Protein AF-I6YVG3-F1 (afdb_monomer)

Sequence (110 aa):
MGGIIFWAIVRTAVLIPALWLLYGMMEYRYWWWLGIISIYGIIIYPATIQYRMFREKNQKIIEDTLCSSCRYFDESAVLCTKYDEHPTLEYLPCNGIDWELKEISYEKTN

Organism: Melioribacter roseus (strain DSM 23840 / JCM 17771 / VKM B-2668 / P3M-2) (NCBI:txid1191523)

Foldseek 3Di:
DVVLVVQLVVLVVVLVVVLVVCPVVDDPVVSVVCVVVSCCVRRVVVSVVVQVVVCVVCVCVCPVDPLVQALQADSSQCARNVQRDRDDPVDDVVNCPPGDGNPPPPPDPD

pLDDT: mean 77.61, std 10.27, range [37.94, 92.19]

Radius of gyration: 21.25 Å; Cα contacts (8 Å, |Δi|>4): 79; chains: 1; bounding box: 42×30×65 Å

Secondary structure (DSSP, 8-state):
-HHHHHHHHHHHHHHHHHHHHHHTTS-HHHHHHHHHHHHIIIIIHHHHHHHHHHHHHHHHHHHHSGGGGBTTEETTTTEETTTTB---SS--GGGGTT--B---------

Structure (mmCIF, N/CA/C/O backbone):
data_AF-I6YVG3-F1
#
_entry.id   AF-I6YVG3-F1
#
loop_
_atom_site.group_PDB
_atom_site.id
_atom_site.type_symbol
_atom_site.label_atom_id
_atom_site.label_alt_id
_atom_site.label_comp_id
_atom_site.label_asym_id
_atom_site.label_entity_id
_atom_site.label_seq_id
_atom_site.pdbx_PDB_ins_code
_atom_site.Cartn_x
_atom_site.Cartn_y
_atom_site.Cartn_z
_atom_site.occupancy
_atom_site.B_iso_or_equiv
_atom_site.auth_seq_id
_atom_site.auth_comp_id
_atom_site.auth_asym_id
_atom_site.auth_atom_id
_atom_site.pdbx_PDB_model_num
ATOM 1 N N . MET A 1 1 ? -5.496 -5.094 3.075 1.00 60.47 1 MET A N 1
ATOM 2 C CA . MET A 1 1 ? -4.106 -5.238 2.568 1.00 60.47 1 MET A CA 1
ATOM 3 C C . MET A 1 1 ? -3.966 -6.149 1.338 1.00 60.47 1 MET A C 1
ATOM 5 O O . MET A 1 1 ? -3.371 -5.718 0.356 1.00 60.47 1 MET A O 1
ATOM 9 N N . GLY A 1 2 ? -4.521 -7.373 1.332 1.00 65.56 2 GLY A N 1
ATOM 10 C CA . GLY A 1 2 ? -4.264 -8.374 0.273 1.00 65.56 2 GLY A CA 1
ATOM 11 C C . GLY A 1 2 ? -4.602 -7.959 -1.169 1.00 65.56 2 GLY A C 1
ATOM 12 O O . GLY A 1 2 ? -3.834 -8.253 -2.080 1.00 65.56 2 GLY A O 1
ATOM 13 N N . GLY A 1 3 ? -5.689 -7.210 -1.388 1.00 72.25 3 GLY A N 1
ATOM 14 C CA . GLY A 1 3 ? -6.073 -6.756 -2.735 1.00 72.25 3 GLY A CA 1
ATOM 15 C C . GLY A 1 3 ? -5.056 -5.812 -3.394 1.00 72.25 3 GLY A C 1
ATOM 16 O O . GLY A 1 3 ? -4.844 -5.888 -4.602 1.00 72.25 3 GLY A O 1
ATOM 17 N N . ILE A 1 4 ? -4.377 -4.978 -2.597 1.00 74.50 4 ILE A N 1
ATOM 18 C CA . ILE A 1 4 ? -3.346 -4.047 -3.083 1.00 74.50 4 ILE A CA 1
ATOM 19 C C . ILE A 1 4 ? -2.125 -4.838 -3.563 1.00 74.50 4 ILE A C 1
ATOM 21 O O . ILE A 1 4 ? -1.608 -4.587 -4.652 1.00 74.50 4 ILE A O 1
ATOM 25 N N . ILE A 1 5 ? -1.710 -5.830 -2.767 1.00 77.06 5 ILE A N 1
ATOM 26 C CA . ILE A 1 5 ? -0.562 -6.699 -3.048 1.00 77.06 5 ILE A CA 1
ATOM 27 C C . ILE A 1 5 ? -0.845 -7.582 -4.266 1.00 77.06 5 ILE A C 1
ATOM 29 O O . ILE A 1 5 ? -0.017 -7.657 -5.170 1.00 77.06 5 ILE A O 1
ATOM 33 N N . PHE A 1 6 ? -2.031 -8.192 -4.338 1.00 81.44 6 PHE A N 1
ATOM 34 C CA . PHE A 1 6 ? -2.435 -9.031 -5.468 1.00 81.44 6 PHE A CA 1
ATOM 35 C C . PHE A 1 6 ? -2.336 -8.271 -6.794 1.00 81.44 6 PHE A C 1
ATOM 37 O O . PHE A 1 6 ? -1.681 -8.715 -7.736 1.00 81.44 6 PHE A O 1
ATOM 44 N N . TRP A 1 7 ? -2.916 -7.073 -6.846 1.00 78.25 7 TRP A N 1
ATOM 45 C CA . TRP A 1 7 ? -2.869 -6.244 -8.042 1.00 78.25 7 TRP A CA 1
ATOM 46 C C . TRP A 1 7 ? -1.466 -5.717 -8.364 1.00 78.25 7 TRP A C 1
ATOM 48 O O . TRP A 1 7 ? -1.152 -5.521 -9.537 1.00 78.25 7 TRP A O 1
ATOM 58 N N . ALA A 1 8 ? -0.611 -5.496 -7.362 1.00 84.44 8 ALA A N 1
ATOM 59 C CA . ALA A 1 8 ? 0.792 -5.162 -7.591 1.00 84.44 8 ALA A CA 1
ATOM 60 C C . ALA A 1 8 ? 1.550 -6.330 -8.243 1.00 84.44 8 ALA A C 1
ATOM 62 O O . ALA A 1 8 ? 2.233 -6.120 -9.242 1.00 84.44 8 ALA A O 1
ATOM 63 N N . ILE A 1 9 ? 1.370 -7.561 -7.750 1.00 86.25 9 ILE A N 1
ATOM 64 C CA . ILE A 1 9 ? 1.989 -8.769 -8.323 1.00 86.25 9 ILE A CA 1
ATOM 65 C C . ILE A 1 9 ? 1.544 -8.969 -9.773 1.00 86.25 9 ILE 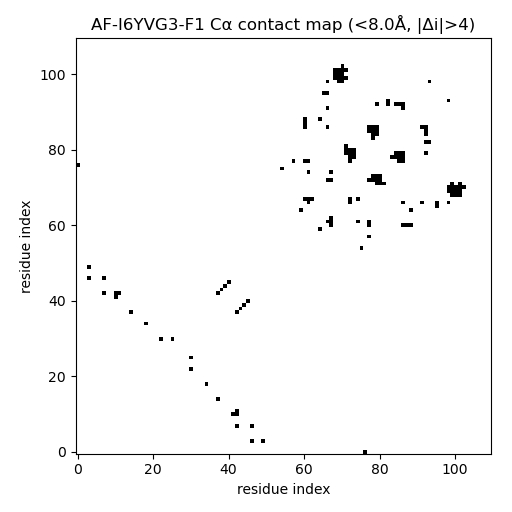A C 1
ATOM 67 O O . ILE A 1 9 ? 2.387 -9.170 -10.643 1.00 86.25 9 ILE A O 1
ATOM 71 N N . VAL A 1 10 ? 0.241 -8.858 -10.049 1.00 89.38 10 VAL A N 1
ATOM 72 C CA . VAL A 1 10 ? -0.303 -8.982 -11.412 1.00 89.38 10 VAL A CA 1
ATOM 73 C C . VAL A 1 10 ? 0.324 -7.948 -12.350 1.00 89.38 10 VAL A C 1
ATOM 75 O O . VAL A 1 10 ? 0.762 -8.294 -13.445 1.00 89.38 10 VAL A O 1
ATOM 78 N N . ARG A 1 11 ? 0.427 -6.684 -11.921 1.00 86.94 11 ARG A N 1
ATOM 79 C CA . ARG A 1 11 ? 1.051 -5.627 -12.731 1.00 86.94 11 ARG A CA 1
ATOM 80 C C . ARG A 1 11 ? 2.528 -5.894 -12.984 1.00 86.94 11 ARG A C 1
ATOM 82 O O . ARG A 1 11 ? 2.965 -5.762 -14.121 1.00 86.94 11 ARG A O 1
ATOM 89 N N . THR A 1 12 ? 3.275 -6.330 -11.974 1.00 87.88 12 THR A N 1
ATOM 90 C CA . THR A 1 12 ? 4.687 -6.711 -12.123 1.00 87.88 12 THR A CA 1
ATOM 91 C C . THR A 1 12 ? 4.857 -7.890 -13.082 1.00 87.88 12 THR A C 1
ATOM 93 O O . THR A 1 12 ? 5.724 -7.852 -13.954 1.00 87.88 12 THR A O 1
ATOM 96 N N . ALA A 1 13 ? 3.998 -8.907 -12.976 1.00 92.19 13 ALA A N 1
ATOM 97 C CA . ALA A 1 13 ? 4.022 -10.084 -13.840 1.00 92.19 13 ALA A CA 1
ATOM 98 C C . ALA A 1 13 ? 3.762 -9.749 -15.318 1.00 92.19 13 ALA A C 1
ATOM 100 O O . ALA A 1 13 ? 4.276 -10.441 -16.188 1.00 92.19 13 ALA A O 1
ATOM 101 N N . VAL A 1 14 ? 3.007 -8.685 -15.610 1.00 90.94 14 VAL A N 1
ATOM 102 C CA . VAL A 1 14 ? 2.783 -8.181 -16.979 1.00 90.94 14 VAL A CA 1
ATOM 103 C C . VAL A 1 14 ? 3.896 -7.225 -17.427 1.00 90.94 14 VAL A C 1
ATOM 105 O O . VAL A 1 14 ? 4.297 -7.231 -18.592 1.00 90.94 14 VAL A O 1
ATOM 108 N N . LEU A 1 15 ? 4.431 -6.423 -16.506 1.00 90.12 15 LEU A N 1
ATOM 109 C CA . LEU A 1 15 ? 5.447 -5.403 -16.772 1.00 90.12 15 LEU A CA 1
ATOM 110 C C . LEU A 1 15 ? 6.797 -6.005 -17.179 1.00 90.12 15 LEU A C 1
ATOM 112 O O . LEU A 1 15 ? 7.444 -5.481 -18.083 1.00 90.12 15 LEU A O 1
ATOM 116 N N . ILE A 1 16 ? 7.201 -7.121 -16.564 1.00 88.88 16 ILE A 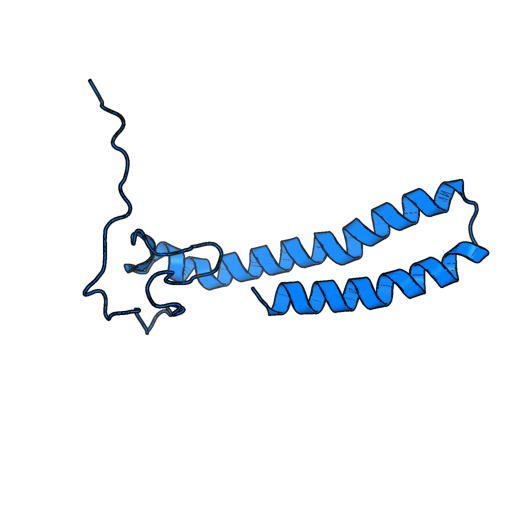N 1
ATOM 117 C CA . ILE A 1 16 ? 8.465 -7.803 -16.886 1.00 88.88 16 ILE A CA 1
ATOM 118 C C . ILE A 1 16 ? 8.479 -8.313 -18.347 1.00 88.88 16 ILE A C 1
ATOM 120 O O . ILE A 1 16 ? 9.394 -7.937 -19.083 1.00 88.88 16 ILE A O 1
ATOM 124 N N . PRO A 1 17 ? 7.481 -9.087 -18.827 1.00 91.75 17 PRO A N 1
ATOM 125 C CA . PRO A 1 17 ? 7.388 -9.472 -20.237 1.00 91.75 17 PRO A CA 1
ATOM 126 C C . PRO A 1 17 ? 7.296 -8.278 -21.190 1.00 91.75 17 PRO A C 1
ATOM 128 O O . PRO A 1 17 ? 7.929 -8.285 -22.244 1.00 91.75 17 PRO A O 1
ATOM 131 N N . ALA A 1 18 ? 6.542 -7.237 -20.820 1.00 88.44 18 ALA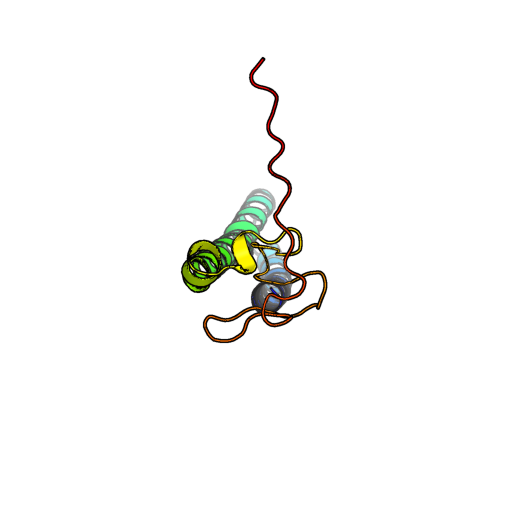 A N 1
ATOM 132 C CA . ALA A 1 18 ? 6.404 -6.039 -21.645 1.00 88.44 18 ALA A CA 1
ATOM 133 C C . ALA A 1 18 ? 7.749 -5.313 -21.836 1.00 88.44 18 ALA A C 1
ATOM 135 O O . ALA A 1 18 ? 8.104 -4.957 -22.960 1.00 88.44 18 ALA A O 1
ATOM 136 N N . LEU A 1 19 ? 8.529 -5.145 -20.762 1.00 87.12 19 LEU A N 1
ATOM 137 C CA . LEU A 1 19 ? 9.870 -4.553 -20.826 1.00 87.12 19 LEU A CA 1
ATOM 138 C C . LEU A 1 19 ? 10.864 -5.428 -21.594 1.00 87.12 19 LEU A C 1
ATOM 140 O O . LEU A 1 19 ? 11.748 -4.892 -22.265 1.00 87.12 19 LEU A O 1
ATOM 144 N N . TRP A 1 20 ? 10.719 -6.754 -21.525 1.00 87.94 20 TRP A N 1
ATOM 145 C CA . TRP A 1 20 ? 11.561 -7.673 -22.286 1.00 87.94 20 TRP A CA 1
ATOM 146 C C . TRP A 1 20 ? 11.311 -7.563 -23.794 1.00 87.94 20 TRP A C 1
ATOM 148 O O . TRP A 1 20 ? 12.270 -7.440 -24.554 1.00 87.94 20 TRP A O 1
ATOM 158 N N . LEU A 1 21 ? 10.047 -7.508 -24.230 1.00 87.56 21 LEU A N 1
ATOM 159 C CA . LEU A 1 21 ? 9.701 -7.289 -25.642 1.00 87.56 21 LEU A CA 1
ATOM 160 C C . LEU A 1 21 ? 10.243 -5.952 -26.171 1.00 87.56 21 LEU A C 1
ATOM 162 O O . LEU A 1 21 ? 10.715 -5.876 -27.302 1.00 87.56 21 LEU A O 1
ATOM 166 N N . LEU A 1 22 ? 10.222 -4.908 -25.340 1.00 84.94 22 LEU A N 1
ATOM 167 C CA . LEU A 1 22 ? 10.710 -3.574 -25.702 1.00 84.94 22 LEU A CA 1
ATOM 168 C C . LEU A 1 22 ? 12.243 -3.457 -25.733 1.00 84.94 22 LEU A C 1
ATOM 170 O O . LEU A 1 22 ? 12.760 -2.530 -26.357 1.00 84.94 22 LEU A O 1
ATOM 174 N N . TYR A 1 23 ? 12.980 -4.377 -25.099 1.00 83.31 23 TYR A N 1
ATOM 175 C CA . TYR A 1 23 ? 14.447 -4.327 -25.032 1.00 83.31 23 TYR A CA 1
ATOM 176 C C . TYR A 1 23 ? 15.103 -4.353 -26.420 1.00 83.31 23 TYR A C 1
ATOM 178 O O . TYR A 1 23 ? 16.084 -3.654 -26.647 1.00 83.31 23 TYR A O 1
ATOM 186 N N . GLY A 1 24 ? 14.539 -5.105 -27.371 1.00 81.44 24 GLY A N 1
ATOM 187 C CA . GLY A 1 24 ? 15.098 -5.238 -28.721 1.00 81.44 24 GLY A CA 1
ATOM 188 C C . GLY A 1 24 ? 14.884 -4.030 -29.641 1.00 81.44 24 GLY A C 1
ATOM 189 O O . GLY A 1 24 ? 15.496 -3.971 -30.703 1.00 81.44 24 GLY A O 1
ATOM 190 N N . MET A 1 25 ? 14.023 -3.079 -29.265 1.00 80.00 25 MET A N 1
ATOM 191 C CA . MET A 1 25 ? 13.629 -1.950 -30.124 1.00 80.00 25 MET A CA 1
ATOM 192 C C . MET A 1 25 ? 14.269 -0.614 -29.725 1.00 80.00 25 MET A C 1
ATOM 194 O O . MET A 1 25 ? 14.135 0.365 -30.455 1.00 80.00 25 MET A O 1
ATOM 198 N N . MET A 1 26 ? 14.923 -0.545 -28.563 1.00 79.81 26 MET A N 1
ATOM 199 C CA . MET A 1 26 ? 15.339 0.708 -27.927 1.00 79.81 26 MET A CA 1
ATOM 200 C C . MET A 1 26 ? 16.842 0.733 -27.656 1.00 79.81 26 MET A C 1
ATOM 202 O O . MET A 1 26 ? 17.438 -0.269 -27.269 1.00 79.81 26 MET A O 1
ATOM 206 N N . GLU A 1 27 ? 17.461 1.908 -27.790 1.00 81.38 27 GLU A N 1
ATOM 207 C CA . GLU A 1 27 ? 18.853 2.087 -27.378 1.00 81.38 27 GLU A CA 1
ATOM 208 C C . GLU A 1 27 ? 18.996 1.922 -25.857 1.00 81.38 27 GLU A C 1
ATOM 210 O O . GLU A 1 27 ? 18.178 2.415 -25.070 1.00 81.38 27 GLU A O 1
ATOM 215 N N . TYR A 1 28 ? 20.097 1.297 -25.432 1.00 80.69 28 TYR A N 1
ATOM 216 C CA . TYR A 1 28 ? 20.392 0.979 -24.029 1.00 80.69 28 TYR A CA 1
ATOM 217 C C . TYR A 1 28 ? 20.273 2.184 -23.077 1.00 80.69 28 TYR A C 1
A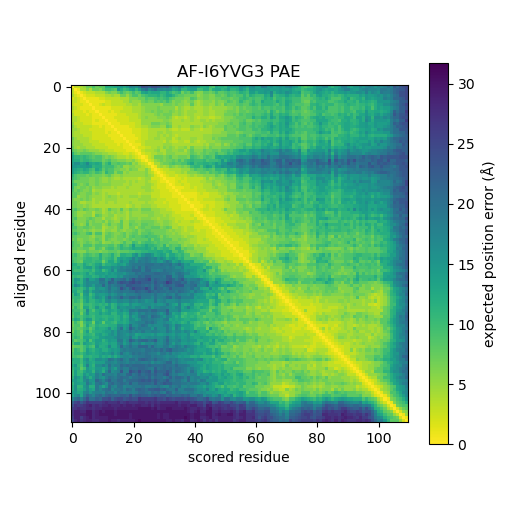TOM 219 O O . TYR A 1 28 ? 19.856 2.042 -21.926 1.00 80.69 28 TYR A O 1
ATOM 227 N N . ARG A 1 29 ? 20.576 3.396 -23.566 1.00 83.19 29 ARG A N 1
ATOM 228 C CA . ARG A 1 29 ? 20.478 4.643 -22.792 1.00 83.19 29 ARG A CA 1
ATOM 229 C C . ARG A 1 29 ? 19.047 4.970 -22.354 1.00 83.19 29 ARG A C 1
ATOM 231 O O . ARG A 1 29 ? 18.853 5.469 -21.249 1.00 83.19 29 ARG A O 1
ATOM 238 N N . TYR A 1 30 ? 18.053 4.703 -23.200 1.00 84.56 30 TYR A N 1
ATOM 239 C CA . TYR A 1 30 ? 16.649 4.996 -22.895 1.00 84.56 30 TYR A CA 1
ATOM 240 C C . TYR A 1 30 ? 15.968 3.858 -22.133 1.00 84.56 30 TYR A C 1
ATOM 242 O O . TYR A 1 30 ? 14.980 4.095 -21.440 1.00 84.56 30 TYR A O 1
ATOM 250 N N . TRP A 1 31 ? 16.511 2.641 -22.210 1.00 84.56 31 TRP A N 1
ATOM 251 C CA . TRP A 1 31 ? 15.942 1.468 -21.550 1.00 84.56 31 TRP A CA 1
ATOM 252 C C . TRP A 1 31 ? 15.884 1.612 -20.021 1.00 84.56 31 TRP A C 1
ATOM 254 O O . TRP A 1 31 ? 14.850 1.340 -19.413 1.00 84.56 31 TRP A O 1
ATOM 264 N N . TRP A 1 32 ? 16.946 2.140 -19.402 1.00 84.31 32 TRP A N 1
ATOM 265 C CA . TRP A 1 32 ? 16.979 2.397 -17.956 1.00 84.31 32 TRP A CA 1
ATOM 266 C C . TRP A 1 32 ? 15.934 3.424 -17.504 1.00 84.31 32 TRP A C 1
ATOM 268 O O . TRP A 1 32 ? 15.230 3.198 -16.520 1.00 84.31 32 TRP A O 1
ATOM 278 N N . TRP A 1 33 ? 15.788 4.526 -18.244 1.00 88.50 33 TRP A N 1
ATOM 279 C CA . TRP A 1 33 ? 14.774 5.544 -17.952 1.00 88.50 33 TRP A CA 1
ATOM 280 C C . TRP A 1 33 ? 13.355 4.997 -18.096 1.00 88.50 33 TRP A C 1
ATOM 282 O O . TRP A 1 33 ? 12.512 5.242 -17.233 1.00 88.50 33 TRP A O 1
ATOM 292 N N . LEU A 1 34 ? 13.101 4.215 -19.149 1.00 87.56 34 LEU A N 1
ATOM 293 C CA . LEU A 1 34 ? 11.798 3.599 -19.378 1.00 87.56 34 LEU A CA 1
ATOM 294 C C . LEU A 1 34 ? 11.460 2.601 -18.263 1.00 87.56 34 LEU A C 1
ATOM 296 O O . LEU A 1 34 ? 10.344 2.632 -17.753 1.00 87.56 34 LEU A O 1
ATOM 300 N N . GLY A 1 35 ? 12.426 1.794 -17.815 1.00 87.50 35 GLY A N 1
ATOM 301 C CA . GLY A 1 35 ? 12.253 0.884 -16.681 1.00 87.50 35 GLY A CA 1
ATOM 302 C C . GLY A 1 35 ? 11.849 1.607 -15.392 1.00 87.50 35 GLY A C 1
ATOM 303 O O . GLY A 1 35 ? 10.852 1.243 -14.770 1.00 87.50 35 GLY A O 1
ATOM 304 N N . ILE A 1 36 ? 12.564 2.676 -15.023 1.00 88.44 36 ILE A N 1
ATOM 305 C CA . ILE A 1 36 ? 12.275 3.452 -13.803 1.00 88.44 36 ILE A CA 1
ATOM 306 C C . ILE A 1 36 ? 10.888 4.106 -13.876 1.00 88.44 36 ILE A C 1
ATOM 308 O O . ILE A 1 36 ? 10.100 3.992 -12.935 1.00 88.44 36 ILE A O 1
ATOM 312 N N . ILE A 1 37 ? 10.562 4.753 -15.000 1.00 90.88 37 ILE A N 1
ATOM 313 C CA . ILE A 1 37 ? 9.257 5.403 -15.202 1.00 90.88 37 ILE A CA 1
ATOM 314 C C . ILE A 1 37 ? 8.128 4.368 -15.179 1.00 90.88 37 ILE A C 1
ATOM 316 O O . ILE A 1 37 ? 7.084 4.607 -14.573 1.00 90.88 37 ILE A O 1
ATOM 320 N N . SER A 1 38 ? 8.345 3.208 -15.798 1.00 87.38 38 SER A N 1
ATOM 321 C CA . SER A 1 38 ? 7.376 2.114 -15.836 1.00 87.38 38 SER A CA 1
ATOM 322 C C . SER A 1 38 ? 7.081 1.585 -14.432 1.00 87.38 38 SER A C 1
ATOM 324 O O . SER A 1 38 ? 5.918 1.507 -14.041 1.00 87.38 38 SER A O 1
ATOM 326 N N . ILE A 1 39 ? 8.114 1.325 -13.623 1.00 87.19 39 ILE A N 1
ATOM 327 C CA . ILE A 1 39 ? 7.959 0.900 -12.223 1.00 87.19 39 ILE A CA 1
ATOM 328 C C . ILE A 1 39 ? 7.188 1.954 -11.420 1.00 87.19 39 ILE A C 1
ATOM 330 O O . ILE A 1 39 ? 6.237 1.624 -10.708 1.00 87.19 39 ILE A O 1
ATOM 334 N N . TYR A 1 40 ? 7.551 3.230 -11.554 1.00 87.75 40 TYR A N 1
ATOM 335 C CA . TYR A 1 40 ? 6.879 4.301 -10.824 1.00 87.75 40 TYR A CA 1
ATOM 336 C C . TYR A 1 40 ? 5.397 4.431 -11.219 1.00 87.75 40 TYR A C 1
ATOM 338 O O . TYR A 1 40 ? 4.518 4.447 -10.356 1.00 87.75 40 TYR A O 1
ATOM 346 N N . GLY A 1 41 ? 5.100 4.471 -12.519 1.00 87.12 41 GLY A N 1
ATOM 347 C CA . GLY A 1 41 ? 3.742 4.664 -13.026 1.00 87.12 41 GLY A CA 1
ATOM 348 C C . GLY A 1 41 ? 2.826 3.455 -12.830 1.00 87.12 41 GLY A C 1
ATOM 349 O O . GLY A 1 41 ? 1.638 3.620 -12.564 1.00 87.12 41 GLY A O 1
ATOM 350 N N . ILE A 1 42 ? 3.357 2.236 -12.935 1.00 85.44 42 ILE A N 1
ATOM 351 C CA . ILE A 1 42 ? 2.542 1.014 -12.920 1.00 85.44 42 ILE A CA 1
ATOM 352 C C . ILE A 1 42 ? 2.478 0.377 -11.527 1.00 85.44 42 ILE A C 1
ATOM 354 O O . ILE A 1 42 ? 1.478 -0.265 -11.206 1.00 85.44 42 ILE A O 1
ATOM 358 N N . ILE A 1 43 ? 3.493 0.559 -10.678 1.00 81.81 43 ILE A N 1
ATOM 359 C CA . ILE A 1 43 ? 3.532 -0.053 -9.340 1.00 81.81 43 ILE A CA 1
ATOM 360 C C . ILE A 1 43 ? 3.268 0.997 -8.259 1.00 81.81 43 ILE A C 1
ATOM 362 O O . ILE A 1 43 ? 2.323 0.847 -7.484 1.00 81.81 43 ILE A O 1
ATOM 366 N N . ILE A 1 44 ? 4.057 2.075 -8.218 1.00 83.25 44 ILE A N 1
ATOM 367 C CA . ILE A 1 44 ? 4.006 3.052 -7.116 1.00 83.25 44 ILE A CA 1
ATOM 368 C C . ILE A 1 44 ? 2.717 3.883 -7.166 1.00 83.25 44 ILE A C 1
ATOM 370 O O . ILE A 1 44 ? 2.007 3.983 -6.167 1.00 83.25 44 ILE A O 1
ATOM 374 N N . TYR A 1 45 ? 2.370 4.440 -8.326 1.00 82.75 45 TYR A N 1
ATOM 375 C CA . TYR A 1 45 ? 1.191 5.298 -8.478 1.00 82.75 45 TYR A CA 1
ATOM 376 C C . TYR A 1 45 ? -0.146 4.625 -8.090 1.00 82.75 45 TYR A C 1
ATOM 378 O O . TYR A 1 45 ? -0.887 5.185 -7.279 1.00 82.75 45 TYR A O 1
ATOM 386 N N . PRO A 1 46 ? -0.495 3.416 -8.573 1.00 80.00 46 PRO A N 1
ATOM 387 C CA . PRO A 1 46 ? -1.733 2.773 -8.135 1.00 80.00 46 PRO A CA 1
ATOM 388 C C . PRO A 1 46 ? -1.674 2.289 -6.682 1.00 80.00 46 PRO A C 1
ATOM 390 O O . PRO A 1 46 ? -2.726 2.141 -6.058 1.00 80.00 46 PRO A O 1
ATOM 393 N N . ALA A 1 47 ? -0.489 2.026 -6.120 1.00 80.50 47 ALA A N 1
ATOM 394 C CA . ALA A 1 47 ? -0.361 1.679 -4.706 1.00 80.50 47 ALA A CA 1
ATOM 395 C C . ALA A 1 47 ? -0.738 2.864 -3.804 1.00 80.50 47 ALA A C 1
ATOM 397 O O . ALA A 1 47 ? -1.510 2.686 -2.861 1.00 80.50 47 ALA A O 1
ATOM 398 N N . THR A 1 48 ? -0.288 4.081 -4.129 1.00 80.31 48 THR A N 1
ATOM 399 C CA . THR A 1 48 ? -0.624 5.282 -3.344 1.00 80.31 48 THR A CA 1
ATOM 400 C C . THR A 1 48 ? -2.108 5.638 -3.435 1.00 80.31 48 THR A C 1
ATOM 402 O O . THR A 1 48 ? -2.718 5.970 -2.419 1.00 80.31 48 THR A O 1
ATOM 405 N N . ILE A 1 49 ? -2.729 5.495 -4.611 1.00 81.38 49 ILE A N 1
ATOM 406 C CA . ILE A 1 49 ? -4.174 5.726 -4.785 1.00 81.38 49 ILE A CA 1
ATOM 407 C C . ILE A 1 49 ? -4.999 4.725 -3.974 1.00 81.38 49 ILE A C 1
ATOM 409 O O . ILE A 1 49 ? -5.936 5.117 -3.277 1.00 81.38 49 ILE A O 1
ATOM 413 N N . GLN A 1 50 ? -4.659 3.436 -4.044 1.00 75.62 50 GLN A N 1
ATOM 414 C CA . GLN A 1 50 ? -5.366 2.406 -3.282 1.00 75.62 50 GLN A CA 1
ATOM 415 C C . GLN A 1 50 ? -5.207 2.606 -1.774 1.00 75.62 50 GLN A C 1
ATOM 417 O O . GLN A 1 50 ? -6.180 2.446 -1.040 1.00 75.62 50 GLN A O 1
ATOM 422 N N . TYR A 1 51 ? -4.017 3.007 -1.320 1.00 76.25 51 TYR A N 1
ATOM 423 C CA . TYR A 1 51 ? -3.778 3.343 0.080 1.00 76.25 51 TYR A CA 1
ATOM 424 C C . TYR A 1 51 ? -4.623 4.540 0.530 1.00 76.25 51 TYR A C 1
ATOM 426 O O . TYR A 1 51 ? -5.264 4.479 1.577 1.00 76.25 51 TYR A O 1
ATOM 434 N N . ARG A 1 52 ? -4.702 5.598 -0.288 1.00 79.19 52 ARG A N 1
ATOM 435 C CA . ARG A 1 52 ? -5.538 6.767 0.013 1.00 79.19 52 ARG A CA 1
ATOM 436 C C . ARG A 1 52 ? -7.018 6.400 0.112 1.00 79.19 52 ARG A C 1
ATOM 438 O O . ARG A 1 52 ? -7.651 6.749 1.098 1.00 79.19 52 ARG A O 1
ATOM 445 N N . MET A 1 53 ? -7.548 5.633 -0.844 1.00 76.81 53 MET A N 1
ATOM 446 C CA . MET A 1 53 ? -8.944 5.174 -0.794 1.00 76.81 53 MET A CA 1
ATOM 447 C C . MET A 1 53 ? -9.224 4.260 0.405 1.00 76.81 53 MET A C 1
ATOM 449 O O . MET A 1 53 ? -10.313 4.307 0.972 1.00 76.81 53 MET A O 1
ATOM 453 N N . PHE A 1 54 ? -8.263 3.415 0.791 1.00 76.44 54 PHE A N 1
ATOM 454 C CA . PHE A 1 54 ? -8.383 2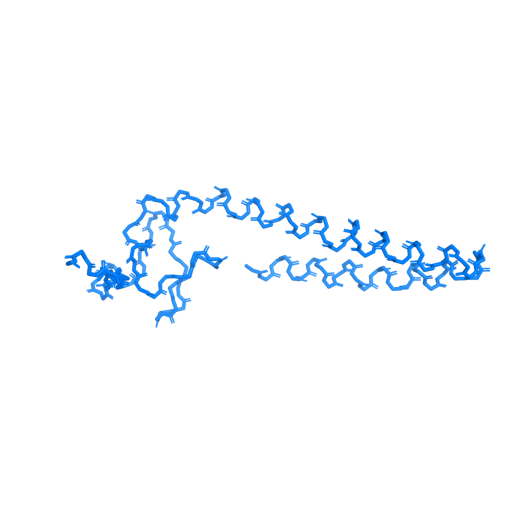.586 1.989 1.00 76.44 54 PHE A CA 1
ATOM 455 C C . PHE A 1 54 ? -8.426 3.449 3.254 1.00 76.44 54 PHE A C 1
ATOM 457 O O . PHE A 1 54 ? -9.292 3.236 4.100 1.00 76.44 54 PHE A O 1
ATOM 464 N N . ARG A 1 55 ? -7.545 4.450 3.364 1.00 76.44 55 ARG A N 1
ATOM 465 C CA . ARG A 1 55 ? -7.545 5.401 4.481 1.00 76.44 55 ARG A CA 1
ATOM 466 C C . ARG A 1 55 ? -8.848 6.189 4.548 1.00 76.44 55 ARG A C 1
ATOM 468 O O . ARG A 1 55 ? -9.455 6.190 5.602 1.00 76.44 55 ARG A O 1
ATOM 475 N N . GLU A 1 56 ? -9.321 6.770 3.447 1.00 76.94 56 GLU A N 1
ATOM 476 C CA . GLU A 1 56 ? -10.571 7.552 3.420 1.00 76.94 56 GLU A CA 1
ATOM 477 C C . GLU A 1 56 ? -11.795 6.725 3.836 1.00 76.94 56 GLU A C 1
ATOM 479 O O . GLU A 1 56 ? -12.618 7.182 4.627 1.00 76.94 56 GLU A O 1
ATOM 484 N N . LYS A 1 57 ? -11.918 5.482 3.351 1.00 71.50 57 LYS A N 1
ATOM 485 C CA . LYS A 1 57 ? -13.049 4.612 3.719 1.00 71.50 57 LYS A CA 1
ATOM 486 C C . LYS A 1 57 ? -13.036 4.219 5.190 1.00 71.50 57 LYS A C 1
ATOM 488 O O . LYS A 1 57 ? -14.096 4.119 5.800 1.00 71.50 57 LYS A O 1
ATOM 493 N N . ASN A 1 58 ? -11.850 3.987 5.740 1.00 70.12 58 ASN A N 1
ATOM 494 C CA . ASN A 1 58 ? -11.695 3.549 7.119 1.00 70.12 58 ASN A CA 1
ATOM 495 C C . ASN A 1 58 ? -11.452 4.702 8.092 1.00 70.12 58 ASN A C 1
ATOM 497 O O . ASN A 1 58 ? -11.418 4.463 9.291 1.00 70.12 58 ASN A O 1
ATOM 501 N N . GLN A 1 59 ? -11.336 5.941 7.611 1.00 72.88 59 GLN A N 1
ATOM 502 C CA . GLN A 1 59 ? -11.124 7.117 8.448 1.00 72.88 59 GLN A CA 1
ATOM 503 C C . GLN A 1 59 ? -12.235 7.256 9.487 1.00 72.88 59 GLN A C 1
ATOM 505 O O . GLN A 1 59 ? -11.940 7.468 10.650 1.00 72.88 59 GLN A O 1
ATOM 510 N N . LYS A 1 60 ? -13.492 6.999 9.105 1.00 69.06 60 LYS A N 1
ATOM 511 C CA . LYS A 1 60 ? -14.621 6.969 10.049 1.00 69.06 60 LYS A CA 1
ATOM 512 C C . LYS A 1 60 ? -14.475 5.889 11.122 1.00 69.06 60 LYS A C 1
ATOM 514 O O . LYS A 1 60 ? -14.835 6.106 12.264 1.00 69.06 60 LYS A O 1
ATOM 519 N N . ILE A 1 61 ? -13.917 4.728 10.778 1.00 68.75 61 ILE A N 1
ATOM 520 C CA . ILE A 1 61 ? -13.658 3.662 11.757 1.00 68.75 61 ILE A CA 1
ATOM 521 C C . ILE A 1 61 ? -12.497 4.073 12.677 1.00 68.75 61 ILE A C 1
ATOM 523 O O . ILE A 1 61 ? -12.543 3.835 13.878 1.00 68.75 61 ILE A O 1
ATOM 527 N N . ILE A 1 62 ? -11.471 4.722 12.128 1.00 69.56 62 ILE A N 1
ATOM 528 C CA . ILE A 1 62 ? -10.284 5.174 12.862 1.00 69.56 62 ILE A CA 1
ATOM 529 C C . ILE A 1 62 ? -10.589 6.388 13.757 1.00 69.56 62 ILE A C 1
ATOM 531 O O . ILE A 1 62 ? -9.975 6.525 14.803 1.00 69.56 62 ILE A O 1
ATOM 535 N N . GLU A 1 63 ? -11.514 7.269 13.390 1.00 68.19 63 GLU A N 1
ATOM 536 C CA . GLU A 1 63 ? -11.802 8.492 14.153 1.00 68.19 63 GLU A CA 1
ATOM 537 C C . GLU A 1 63 ? -13.010 8.328 15.087 1.00 68.19 63 GLU A C 1
ATOM 539 O O . GLU A 1 63 ? -12.945 8.770 16.232 1.00 68.19 63 GLU A O 1
ATOM 544 N N . ASP A 1 64 ? -14.067 7.630 14.654 1.00 67.69 64 ASP A N 1
ATOM 545 C CA . ASP A 1 64 ? -15.346 7.601 15.381 1.00 67.69 64 ASP A CA 1
ATOM 546 C C . ASP A 1 64 ? -15.545 6.352 16.263 1.00 67.69 64 ASP A C 1
ATOM 548 O O . ASP A 1 64 ? -16.564 6.246 16.947 1.00 67.69 64 ASP A O 1
ATOM 552 N N . THR A 1 65 ? -14.612 5.386 16.280 1.00 72.12 65 THR A N 1
ATOM 553 C CA . THR A 1 65 ? -14.774 4.151 17.079 1.00 72.12 65 THR A CA 1
ATOM 554 C C . THR A 1 65 ? -13.889 4.106 18.317 1.00 72.12 65 THR A C 1
ATOM 556 O O . THR A 1 65 ? -12.743 4.545 18.314 1.00 72.12 65 THR A O 1
ATOM 559 N N . LEU A 1 66 ? -14.398 3.472 19.379 1.00 69.38 66 LEU A N 1
ATOM 560 C CA . LEU A 1 66 ? -13.653 3.231 20.620 1.00 69.38 66 LEU A CA 1
ATOM 561 C C . LEU A 1 66 ? -12.383 2.383 20.388 1.00 69.38 66 LEU A C 1
ATOM 563 O O . LEU A 1 66 ? -11.416 2.482 21.140 1.00 69.38 66 LEU A O 1
ATOM 567 N N . CYS A 1 67 ? -12.358 1.574 19.323 1.00 69.50 67 CYS A N 1
ATOM 568 C CA . CYS A 1 67 ? -11.213 0.746 18.948 1.00 69.50 67 CYS A CA 1
ATOM 569 C C . CYS A 1 67 ? -9.973 1.560 18.554 1.00 69.50 67 CYS A C 1
ATOM 571 O O . CYS A 1 67 ? -8.868 1.047 18.703 1.00 69.50 67 CYS A O 1
ATOM 573 N N . SER A 1 68 ? -10.119 2.808 18.101 1.00 71.81 68 SER A N 1
ATOM 574 C CA . SER A 1 68 ? -8.992 3.634 17.643 1.00 71.81 68 SER A CA 1
ATOM 575 C C . SER A 1 68 ? -7.997 4.006 18.741 1.00 71.81 68 SER A C 1
ATOM 577 O O . SER A 1 68 ? -6.801 4.145 18.498 1.00 71.81 68 SER A O 1
ATOM 579 N N . SER A 1 69 ? -8.489 4.119 19.972 1.00 74.50 69 SER A N 1
ATOM 580 C CA . SER A 1 69 ? -7.697 4.427 21.165 1.00 74.50 69 SER A CA 1
ATOM 581 C C . SER A 1 69 ? -7.103 3.180 21.830 1.00 74.50 69 SER A C 1
ATOM 583 O O . SER A 1 69 ? -6.382 3.293 22.824 1.00 74.50 69 SER A O 1
ATOM 585 N N . CYS A 1 70 ? -7.373 1.993 21.274 1.00 78.38 70 CYS A N 1
ATOM 586 C CA . CYS A 1 70 ? -6.882 0.727 21.797 1.00 78.38 70 CYS A CA 1
ATOM 587 C C . CYS A 1 70 ? -5.400 0.512 21.456 1.00 78.38 70 CYS A C 1
ATOM 589 O O . CYS A 1 70 ? -4.971 0.705 20.318 1.00 78.38 70 CYS A O 1
ATOM 591 N N . ARG A 1 71 ? -4.616 0.018 22.418 1.00 81.12 71 ARG A N 1
ATOM 592 C CA . ARG A 1 71 ? -3.200 -0.350 22.246 1.00 81.12 71 ARG A CA 1
ATOM 593 C C . ARG A 1 71 ? -2.970 -1.357 21.114 1.00 81.12 71 ARG A C 1
ATOM 595 O O . ARG A 1 71 ? -1.953 -1.285 20.432 1.00 81.12 71 ARG A O 1
ATOM 602 N N . TYR A 1 72 ? -3.898 -2.296 20.940 1.00 81.75 72 TYR A N 1
ATOM 603 C CA . TYR A 1 72 ? -3.781 -3.413 19.996 1.00 81.75 72 TYR A CA 1
ATOM 604 C C . TYR A 1 72 ? -4.371 -3.121 18.614 1.00 81.75 72 TYR A C 1
ATOM 606 O O . TYR A 1 72 ? -4.415 -4.019 17.771 1.00 81.75 72 TYR A O 1
ATOM 614 N N . PHE A 1 73 ? -4.852 -1.903 18.374 1.00 81.69 73 PHE A N 1
ATOM 615 C CA . PHE A 1 73 ? -5.420 -1.525 17.090 1.00 81.69 73 PHE A CA 1
ATOM 616 C C . PHE A 1 73 ? -4.339 -1.024 16.128 1.00 81.69 73 PHE A C 1
ATOM 618 O O . PHE A 1 73 ? -3.596 -0.088 16.428 1.00 81.69 73 PHE A O 1
ATOM 625 N N . ASP A 1 74 ? -4.269 -1.646 14.953 1.00 78.75 74 ASP A N 1
ATOM 626 C CA . ASP A 1 74 ? -3.431 -1.205 13.844 1.00 78.75 74 ASP A CA 1
ATOM 627 C C . ASP A 1 74 ? -4.271 -0.384 12.855 1.00 78.75 74 ASP A C 1
ATOM 629 O O . ASP A 1 74 ? -5.090 -0.922 12.109 1.00 78.75 74 ASP A O 1
ATOM 633 N N . GLU A 1 75 ? -4.042 0.929 12.822 1.00 76.75 75 GLU A N 1
ATOM 634 C CA . GLU A 1 75 ? -4.70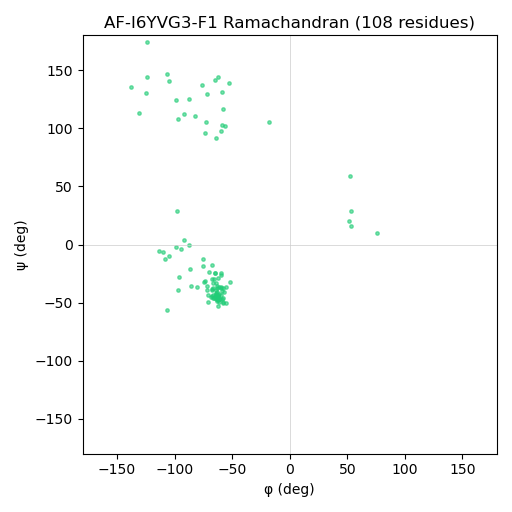6 1.870 11.910 1.00 76.75 75 GLU A CA 1
ATOM 635 C C . GLU A 1 75 ? -4.366 1.633 10.429 1.00 76.75 75 GLU A C 1
ATOM 637 O O . GLU A 1 75 ? -5.118 2.038 9.539 1.00 76.75 75 GLU A O 1
ATOM 642 N N . SER A 1 76 ? -3.212 1.024 10.138 1.00 72.12 76 SER A N 1
ATOM 643 C CA . SER A 1 76 ? -2.766 0.775 8.765 1.00 72.12 76 SER A CA 1
ATOM 644 C C . SER A 1 76 ? -3.541 -0.372 8.121 1.00 72.12 76 SER A C 1
ATOM 646 O O . SER A 1 76 ? -3.794 -0.347 6.914 1.00 72.12 76 SER A O 1
ATOM 648 N N . ALA A 1 77 ? -3.949 -1.351 8.932 1.00 71.81 77 ALA A N 1
ATOM 649 C CA . ALA A 1 77 ? -4.694 -2.529 8.510 1.00 71.81 77 ALA A CA 1
ATOM 650 C C . ALA A 1 77 ? -6.163 -2.515 8.955 1.00 71.81 77 ALA A C 1
ATOM 652 O O . ALA A 1 77 ? -6.941 -3.300 8.418 1.00 71.81 77 ALA A O 1
ATOM 653 N N . VAL A 1 78 ? -6.545 -1.609 9.866 1.00 80.75 78 VAL A N 1
ATOM 654 C CA . VAL A 1 78 ? -7.856 -1.578 10.539 1.00 80.75 78 VAL A CA 1
ATOM 655 C C . VAL A 1 78 ? -8.118 -2.950 11.150 1.00 80.75 78 VAL A C 1
ATOM 657 O O . VAL A 1 78 ? -9.040 -3.668 10.769 1.00 80.75 78 VAL A O 1
ATOM 660 N N . LEU A 1 79 ? -7.208 -3.348 12.037 1.00 83.06 79 LEU A N 1
ATOM 661 C CA . LEU A 1 79 ? -7.120 -4.702 12.574 1.00 83.06 79 LEU A CA 1
ATOM 662 C C . LEU A 1 79 ? -6.851 -4.651 14.076 1.00 83.06 79 LEU A C 1
ATOM 664 O O . LEU A 1 79 ? -5.980 -3.912 14.536 1.00 83.06 79 LEU A O 1
ATOM 668 N N . CYS A 1 80 ? -7.568 -5.470 14.841 1.00 79.69 80 CYS A N 1
ATOM 669 C CA . CYS A 1 80 ? -7.200 -5.776 16.214 1.00 79.69 80 CYS A CA 1
ATOM 670 C C . CYS A 1 80 ? -6.140 -6.883 16.216 1.00 79.69 80 CYS A C 1
ATOM 672 O O . CYS A 1 80 ? -6.449 -8.032 15.931 1.00 79.69 80 CYS A O 1
ATOM 674 N N . THR A 1 81 ? -4.902 -6.559 16.580 1.00 82.19 81 THR A N 1
ATOM 675 C CA . THR A 1 81 ? -3.776 -7.518 16.620 1.00 82.19 81 THR A CA 1
ATOM 676 C C . THR A 1 81 ? -3.899 -8.596 17.700 1.00 82.19 81 THR A C 1
ATOM 678 O O . THR A 1 81 ? -3.208 -9.604 17.642 1.00 82.19 81 THR A O 1
ATOM 681 N N . LYS A 1 82 ? -4.763 -8.394 18.703 1.00 81.44 82 LYS A N 1
ATOM 682 C CA . LYS A 1 82 ? -4.992 -9.359 19.792 1.00 81.44 82 LYS A CA 1
ATOM 683 C C . LYS A 1 82 ? -5.930 -10.494 19.380 1.00 81.44 82 LYS A C 1
ATOM 685 O O . LYS A 1 82 ? -5.746 -11.623 19.820 1.00 81.44 82 LYS A O 1
ATOM 690 N N . TYR A 1 83 ? -6.929 -10.173 18.560 1.00 81.56 83 TYR A N 1
ATOM 691 C CA . TYR A 1 83 ? -7.986 -11.097 18.141 1.00 81.56 83 TYR A CA 1
ATOM 692 C C . TYR A 1 83 ? -7.936 -11.428 16.640 1.00 81.56 83 TYR A C 1
ATOM 694 O O . TYR A 1 83 ? -8.702 -12.266 16.184 1.00 81.56 83 TYR A O 1
ATOM 702 N N . ASP A 1 84 ? -7.043 -10.786 15.878 1.00 82.38 84 ASP A N 1
ATOM 703 C CA . ASP A 1 84 ? -6.944 -10.863 14.411 1.00 82.38 84 ASP A CA 1
ATOM 704 C C . ASP A 1 84 ? -8.271 -10.553 13.683 1.00 82.38 84 ASP A C 1
ATOM 706 O O . ASP A 1 84 ? -8.540 -10.999 12.565 1.00 82.38 84 ASP A O 1
ATOM 710 N N . GLU A 1 85 ? -9.103 -9.722 14.312 1.00 83.06 85 GLU A N 1
ATOM 711 C CA . GLU A 1 85 ? -10.428 -9.328 13.834 1.00 83.06 85 GLU A CA 1
ATOM 712 C C . GLU A 1 85 ? -10.421 -7.900 13.279 1.00 83.06 85 GLU A C 1
ATOM 714 O O . GLU A 1 85 ? -9.794 -6.992 13.836 1.00 83.06 85 GLU A O 1
ATOM 719 N N . HIS A 1 86 ? -11.153 -7.682 12.185 1.00 81.69 86 HIS A N 1
ATOM 720 C CA . HIS A 1 86 ? -11.302 -6.361 11.577 1.00 81.69 86 HIS A CA 1
ATOM 721 C C . HIS A 1 86 ? -12.542 -5.663 12.164 1.00 81.69 86 HIS A C 1
ATOM 723 O O . HIS A 1 86 ? -13.659 -6.123 11.901 1.00 81.69 86 HIS A O 1
ATOM 729 N N . PRO A 1 87 ? -12.390 -4.575 12.945 1.00 79.06 87 PRO A N 1
ATOM 730 C CA . PRO A 1 87 ? -13.529 -3.796 13.415 1.00 79.06 87 PRO A CA 1
ATOM 731 C C . PRO A 1 87 ? -14.301 -3.180 12.246 1.00 79.06 87 PRO A C 1
ATOM 733 O O . PRO A 1 87 ? -13.723 -2.729 11.253 1.00 79.06 87 PRO A O 1
ATOM 736 N N . THR A 1 88 ? -15.621 -3.118 12.389 1.00 77.75 88 THR A N 1
ATOM 737 C CA . THR A 1 88 ? -16.513 -2.375 11.491 1.00 77.75 88 THR A CA 1
ATOM 738 C C . THR A 1 88 ? -17.342 -1.385 12.310 1.00 77.75 88 THR A C 1
ATOM 740 O O . THR A 1 88 ? -17.276 -1.380 13.536 1.00 77.75 88 THR A O 1
ATOM 743 N N . LEU A 1 89 ? -18.136 -0.532 11.658 1.00 73.75 89 LEU A N 1
ATOM 744 C CA . LEU A 1 89 ? -18.995 0.432 12.365 1.00 73.75 89 LEU A CA 1
ATOM 745 C C . LEU A 1 89 ? -20.015 -0.235 13.303 1.00 73.75 89 LEU A C 1
ATOM 747 O O . LEU A 1 89 ? -20.447 0.376 14.273 1.00 73.75 89 LEU A O 1
ATOM 751 N N . GLU A 1 90 ? -20.393 -1.478 13.014 1.00 74.44 90 GLU A N 1
ATOM 752 C CA . GLU A 1 90 ? -21.408 -2.228 13.762 1.00 74.44 90 GLU A CA 1
ATOM 753 C C . GLU A 1 90 ? -20.800 -3.379 14.578 1.00 74.44 90 GLU A C 1
ATOM 755 O O . GLU A 1 90 ? -21.499 -4.027 15.354 1.00 74.44 90 GLU A O 1
ATOM 760 N N . TYR A 1 91 ? -19.498 -3.637 14.418 1.00 77.06 91 TYR A N 1
ATOM 761 C CA . TYR A 1 91 ? -18.808 -4.758 15.042 1.00 77.06 91 TYR A CA 1
ATOM 762 C C . TYR A 1 91 ? -17.522 -4.303 15.729 1.00 77.06 91 TYR A C 1
ATOM 764 O O . TYR A 1 91 ? -16.547 -3.923 15.073 1.00 77.06 91 TYR A O 1
ATOM 772 N N . LEU A 1 92 ? -17.519 -4.396 17.060 1.00 77.81 92 LEU A N 1
ATOM 773 C CA . LEU A 1 92 ? -16.327 -4.220 17.879 1.00 77.81 92 LEU A CA 1
ATOM 774 C C . LEU A 1 92 ? -15.741 -5.591 18.257 1.00 77.81 92 LEU A C 1
ATOM 776 O O . LEU A 1 92 ? -16.437 -6.382 18.903 1.00 77.81 92 LEU A O 1
ATOM 780 N N . PRO A 1 93 ? -14.457 -5.851 17.950 1.00 75.44 93 PRO A N 1
ATOM 781 C CA . PRO A 1 93 ? -13.725 -6.991 18.490 1.00 75.44 93 PRO A CA 1
ATOM 782 C C . PRO A 1 93 ? -13.835 -7.000 20.017 1.00 75.44 93 PRO A C 1
ATOM 784 O O . PRO A 1 93 ? -13.773 -5.937 20.642 1.00 75.44 93 PRO A O 1
ATOM 787 N N . CYS A 1 94 ? -14.025 -8.178 20.615 1.00 73.25 94 CYS A N 1
ATOM 788 C CA . CYS A 1 94 ? -14.220 -8.396 22.060 1.00 73.25 94 CYS A CA 1
ATOM 789 C C . CYS A 1 94 ? -15.344 -7.580 22.742 1.00 73.25 94 CYS A C 1
ATOM 791 O O . CYS A 1 94 ? -15.356 -7.471 23.968 1.00 73.25 94 CYS A O 1
ATOM 793 N N . ASN A 1 95 ? -16.282 -6.989 21.983 1.00 72.75 95 ASN A N 1
ATOM 794 C CA . ASN A 1 95 ? -17.316 -6.067 22.488 1.00 72.75 95 ASN A CA 1
ATOM 795 C C . ASN A 1 95 ? -16.759 -4.909 23.351 1.00 72.75 95 ASN A C 1
ATOM 797 O O . ASN A 1 95 ? -17.490 -4.324 24.148 1.00 72.75 95 ASN A O 1
ATOM 801 N N . GLY A 1 96 ? -15.465 -4.590 23.223 1.00 73.75 96 GLY A N 1
ATOM 802 C CA . GLY A 1 96 ? -14.781 -3.582 24.039 1.00 73.75 96 GLY A CA 1
ATOM 803 C C . GLY A 1 96 ? -14.439 -3.999 25.478 1.00 73.75 96 GLY A C 1
ATOM 804 O O . GLY A 1 96 ? -14.031 -3.141 26.253 1.00 73.75 96 GLY A O 1
ATOM 805 N N . ILE A 1 97 ? -14.580 -5.278 25.851 1.00 76.69 97 ILE A N 1
ATOM 806 C CA . ILE A 1 97 ? -14.324 -5.760 27.224 1.00 76.69 97 ILE A CA 1
ATOM 807 C C . ILE A 1 97 ? -12.824 -5.739 27.551 1.00 76.69 97 ILE A C 1
ATOM 809 O O . ILE A 1 97 ? -12.434 -5.286 28.622 1.00 76.69 97 ILE A O 1
ATOM 813 N N . ASP A 1 98 ? -11.985 -6.178 26.612 1.00 78.31 98 ASP A N 1
ATOM 814 C CA . ASP A 1 98 ? -10.523 -6.214 26.765 1.00 78.31 98 ASP A CA 1
ATOM 815 C C . ASP A 1 98 ? -9.837 -5.002 26.125 1.00 78.31 98 ASP A C 1
ATOM 817 O O . ASP A 1 98 ? -8.717 -5.096 25.609 1.00 78.31 98 ASP A O 1
ATOM 821 N N . TRP A 1 99 ? -10.543 -3.874 26.079 1.00 79.50 99 TRP A N 1
ATOM 822 C CA . TRP A 1 99 ? -9.998 -2.635 25.554 1.00 79.50 99 TRP A CA 1
ATOM 823 C C . TRP A 1 99 ? -8.956 -2.062 26.520 1.00 79.50 99 TRP A C 1
ATOM 825 O O . TRP A 1 99 ? -9.211 -1.892 27.711 1.00 79.50 99 TRP A O 1
ATOM 8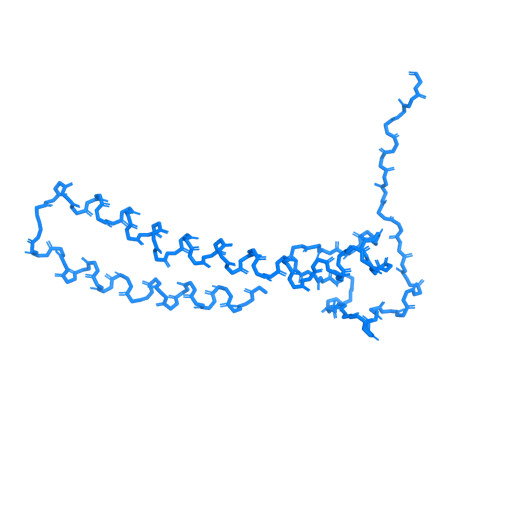35 N N . GLU A 1 100 ? -7.781 -1.730 25.987 1.00 78.44 100 GLU A N 1
ATOM 836 C CA . GLU A 1 100 ? -6.680 -1.130 26.740 1.00 78.44 100 GLU A CA 1
ATOM 837 C C . GLU A 1 100 ? -6.264 0.178 26.077 1.00 78.44 100 GLU A C 1
ATOM 839 O O . GLU A 1 100 ? -6.003 0.203 24.873 1.00 78.44 100 GLU A O 1
ATOM 844 N N . LEU A 1 101 ? -6.156 1.255 26.857 1.00 77.38 101 LEU A N 1
ATOM 845 C CA . LEU A 1 101 ? -5.675 2.542 26.362 1.00 77.38 101 LEU A CA 1
ATOM 846 C C . LEU A 1 101 ? -4.261 2.392 25.792 1.00 77.38 101 LEU A C 1
ATOM 848 O O . LEU A 1 101 ? -3.363 1.852 26.441 1.00 77.38 101 LEU A O 1
ATOM 852 N N . LYS A 1 102 ? -4.045 2.920 24.586 1.00 75.19 102 LYS A N 1
ATOM 853 C CA . LYS A 1 102 ? -2.699 3.141 24.054 1.00 75.19 102 LYS A CA 1
ATOM 854 C C . LYS A 1 102 ? -1.971 4.047 25.046 1.00 75.19 102 LYS A C 1
ATOM 856 O O . LYS A 1 102 ? -2.430 5.160 25.292 1.00 75.19 102 LYS A O 1
ATOM 861 N N . GLU A 1 103 ? -0.895 3.555 25.660 1.00 67.31 103 GLU A N 1
ATOM 862 C CA . GLU A 1 103 ? -0.105 4.339 26.611 1.00 67.31 103 GLU A CA 1
ATOM 863 C C . GLU A 1 103 ? 0.367 5.625 25.920 1.00 67.31 103 GLU A C 1
ATOM 865 O O . GLU A 1 103 ? 1.294 5.619 25.110 1.00 67.31 103 GLU A O 1
ATOM 870 N N . ILE A 1 104 ? -0.306 6.738 26.210 1.00 61.50 104 ILE A N 1
ATOM 871 C CA . ILE A 1 104 ? 0.194 8.062 25.878 1.00 61.50 104 ILE A CA 1
ATOM 872 C C . ILE A 1 104 ? 1.333 8.273 26.864 1.00 61.50 104 ILE 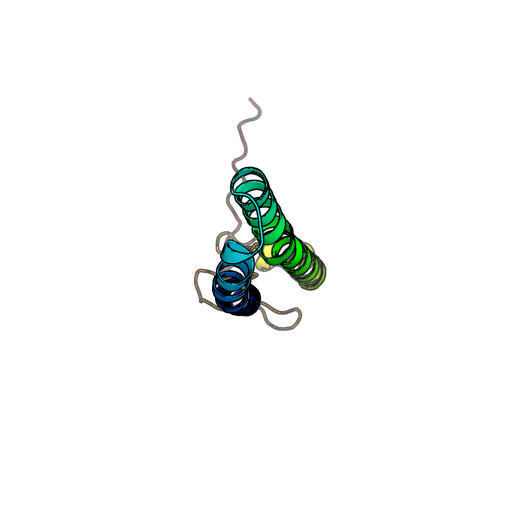A C 1
ATOM 874 O O . ILE A 1 104 ? 1.096 8.474 28.057 1.00 61.50 104 ILE A O 1
ATOM 878 N N . SER A 1 105 ? 2.574 8.172 26.393 1.00 45.41 105 SER A N 1
ATOM 879 C CA . SER A 1 105 ? 3.716 8.628 27.171 1.00 45.41 105 SER A CA 1
ATOM 880 C C . SER A 1 105 ? 3.509 10.117 27.445 1.00 45.41 105 SER A C 1
ATOM 882 O O . SER A 1 105 ? 3.781 10.960 26.591 1.00 45.41 105 SER A O 1
ATOM 884 N N . TYR A 1 106 ? 2.989 10.448 28.625 1.00 51.22 106 TYR A N 1
ATOM 885 C CA . TYR A 1 106 ? 3.113 11.782 29.183 1.00 51.22 106 TYR A CA 1
ATOM 886 C C . TYR A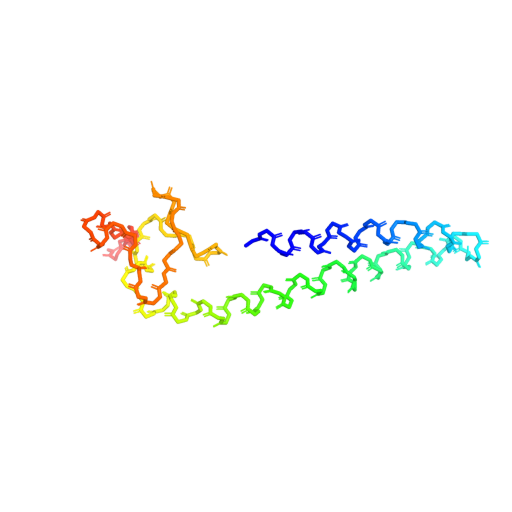 1 106 ? 4.602 11.993 29.421 1.00 51.22 106 TYR A C 1
ATOM 888 O O . TYR A 1 106 ? 5.154 11.608 30.454 1.00 51.22 106 TYR A O 1
ATOM 896 N N . GLU A 1 107 ? 5.274 12.555 28.423 1.00 47.34 107 GLU A N 1
ATOM 897 C CA . GLU A 1 107 ? 6.553 13.193 28.635 1.00 47.34 107 GLU A CA 1
ATOM 898 C C . GLU A 1 107 ? 6.311 14.300 29.662 1.00 47.34 107 GLU A C 1
ATOM 900 O O . GLU A 1 107 ? 5.650 15.304 29.398 1.00 47.34 107 GLU A O 1
ATOM 905 N N . LYS A 1 108 ? 6.728 13.983 30.893 1.00 43.09 108 LYS A N 1
ATOM 906 C CA . LYS A 1 108 ? 6.852 14.842 32.068 1.00 43.09 108 LYS A CA 1
ATOM 907 C C . LYS A 1 108 ? 6.862 16.322 31.690 1.00 43.09 108 LYS A C 1
ATOM 909 O O . LYS A 1 108 ? 7.880 16.856 31.266 1.00 43.09 108 LYS A O 1
ATOM 914 N N . THR A 1 109 ? 5.755 17.004 31.953 1.00 46.03 109 THR A N 1
ATOM 915 C CA . THR A 1 109 ? 5.838 18.416 32.312 1.00 46.03 109 THR A CA 1
ATOM 916 C C . THR A 1 109 ? 6.372 18.458 33.741 1.00 46.03 109 THR A C 1
ATOM 918 O O . THR A 1 109 ? 5.626 18.223 34.691 1.00 46.03 109 THR A O 1
ATOM 921 N N . ASN A 1 110 ? 7.682 18.641 33.884 1.00 37.94 110 ASN A N 1
ATOM 922 C CA . ASN A 1 110 ? 8.293 19.149 35.108 1.00 37.94 110 ASN A CA 1
ATOM 923 C C . ASN A 1 110 ? 9.413 20.107 34.717 1.00 37.94 110 ASN A C 1
ATOM 925 O O . ASN A 1 110 ? 10.346 19.631 34.033 1.00 37.94 110 ASN A O 1
#

Solvent-accessible surface area (backbone atoms only — not comparable to full-atom values): 6628 Å² total; per-residue (Å²): 113,67,70,62,52,53,54,43,52,55,44,50,67,52,47,54,58,53,53,56,68,48,54,83,80,51,60,76,80,56,49,58,56,51,51,53,51,47,47,44,62,65,46,51,49,56,48,55,52,52,50,49,54,52,46,62,70,41,41,59,52,54,70,75,36,82,60,52,54,23,58,51,43,38,84,92,70,49,30,31,71,85,75,76,36,66,60,53,96,89,41,59,68,74,78,59,73,83,66,42,74,46,83,73,80,75,75,75,92,122

Mean predicted aligned error: 10.88 Å